Protein AF-A0A843FHM6-F1 (afdb_monomer)

Foldseek 3Di:
DPKDKDKDWDDKAWDDWDWDDDLLFIKIKTKIKIKIKIKIKDQDPVVVVVVVVVVVVVLVCLLVLVVVPALDDDPQAGPVPRHGPLLPPPPDPNVVVNDDDPNVDDDRPCRVQQWDSVFWDWPDKDWDWDPPDPGTMTMIMTIIMTMGMDIDGPDDDRDDDPDDDDD

Sequence (167 aa):
LTPCVNVSLTSEDRIRRRYVEIDCKQYIQKEYSAELWINIWCNTEDERETLHQQIDNRINQTLANHYTTCSHYNNEVCSKTNERCEALTPQSNRANKNQCPNLENYQSFFNKNHIPKRTFKTLSVTDLDELELSQSVLRTIFKLEMNYRTYYEIGGRSFTDLNYEKE

Mean predicted aligned error: 13.11 Å

Nearest PDB structures (foldseek):
  2gjv-assembly1_A  TM=6.338E-01  e=1.058E-01  Salmonella enterica subsp. enterica serovar Typhimurium
  4kgh-assembly2_B  TM=7.186E-01  e=2.733E+00  Homo sapiens
  5i7l-assembly3_A  TM=6.557E-01  e=3.826E+00  Homo sapiens
  5i7l-assembly3_B  TM=7.2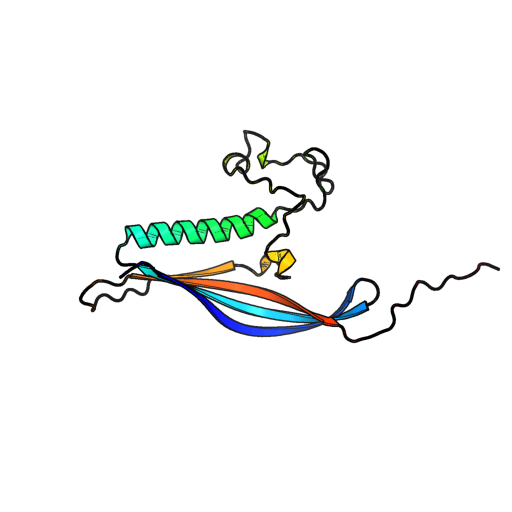31E-01  e=6.337E+00  Homo sapiens

pLDDT: mean 72.86, std 16.76, range [42.19, 93.75]

Solvent-accessible surface area (backbone atoms only — not comparable to full-atom values): 9920 Å² total; per-residue (Å²): 131,79,72,44,80,48,80,44,80,79,48,78,45,83,76,48,75,47,80,46,75,57,94,66,39,50,26,42,37,36,34,33,41,36,35,40,38,39,40,35,40,27,71,47,69,72,56,44,53,53,51,48,52,50,50,53,50,51,52,50,46,59,63,55,60,62,72,62,73,40,93,43,70,60,94,66,28,23,70,72,76,73,43,62,57,54,38,77,38,92,85,35,88,44,25,84,63,72,67,73,77,66,75,94,81,65,75,52,69,43,68,77,56,42,29,54,67,94,43,53,45,78,76,48,76,47,78,63,64,44,76,89,47,102,62,52,41,41,27,41,37,39,37,32,38,32,35,34,48,48,76,42,76,69,71,79,81,67,73,74,81,85,80,76,80,82,128

Secondary structure (DSSP, 8-state):
---EEEEEEEEEEEEEEEEEEETTEEEEEEEEEEEEEEEEEESSHHHHHHHHHHHHHHHHHHHHGGG---S-EETTEETTT--B-GGGSTTSTTGGGT----TTT---HHHHTT--GGG-EEEEEEE--B-SSSS-BEEEEEEEEEEEEEEEE--------------

Structure (mmCIF, N/CA/C/O backbone):
data_AF-A0A843FHM6-F1
#
_entry.id   AF-A0A843FHM6-F1
#
loop_
_atom_site.group_PDB
_atom_site.id
_atom_site.type_symbol
_atom_site.label_atom_id
_atom_site.label_alt_id
_atom_site.label_comp_id
_atom_site.label_asym_id
_atom_site.label_entity_id
_atom_site.label_seq_id
_atom_site.pdbx_PDB_ins_code
_atom_site.Cartn_x
_atom_site.Cartn_y
_atom_site.Cartn_z
_atom_site.occupancy
_atom_site.B_iso_or_equiv
_atom_site.auth_seq_id
_atom_site.auth_comp_id
_atom_site.auth_asym_id
_atom_site.auth_atom_id
_atom_site.pdbx_PDB_model_num
ATOM 1 N N . LEU A 1 1 ? -9.571 -10.271 25.875 1.00 58.88 1 LEU A N 1
ATOM 2 C CA . LEU A 1 1 ? -8.501 -10.740 24.954 1.00 58.88 1 LEU A CA 1
ATOM 3 C C . LEU A 1 1 ? -7.389 -9.687 24.855 1.00 58.88 1 LEU A C 1
ATOM 5 O O . LEU A 1 1 ? -7.632 -8.556 25.242 1.00 58.88 1 LEU A O 1
ATOM 9 N N . THR A 1 2 ? -6.196 -10.006 24.346 1.00 70.06 2 THR A N 1
ATOM 10 C CA . THR A 1 2 ? -5.198 -8.983 23.952 1.00 70.06 2 THR A CA 1
ATOM 11 C C . THR A 1 2 ? -5.529 -8.487 22.540 1.00 70.06 2 THR A C 1
ATOM 13 O O . THR A 1 2 ? -5.852 -9.337 21.704 1.00 70.06 2 THR A O 1
ATOM 16 N N . PRO A 1 3 ? -5.463 -7.174 22.244 1.00 71.88 3 PRO A N 1
ATOM 17 C CA . PRO A 1 3 ? -5.686 -6.682 20.890 1.00 71.88 3 PRO A CA 1
ATOM 18 C C . PRO A 1 3 ? -4.730 -7.352 19.899 1.00 71.88 3 PRO A C 1
ATOM 20 O O . PRO A 1 3 ? -3.545 -7.549 20.185 1.00 71.88 3 PRO A O 1
ATOM 23 N N . CYS A 1 4 ? -5.258 -7.733 18.739 1.00 84.56 4 CYS A N 1
ATOM 24 C CA . CYS A 1 4 ? -4.535 -8.486 17.723 1.00 84.56 4 CYS A CA 1
ATOM 25 C C . CYS A 1 4 ? -4.699 -7.820 16.359 1.00 84.56 4 CYS A C 1
ATOM 27 O O . CYS A 1 4 ? -5.804 -7.441 15.975 1.00 84.56 4 CYS A O 1
ATOM 29 N N . VAL A 1 5 ? -3.596 -7.709 15.618 1.00 84.56 5 VAL A N 1
ATOM 30 C CA . VAL A 1 5 ? -3.587 -7.251 14.227 1.00 84.56 5 VAL A CA 1
ATOM 31 C C . VAL A 1 5 ? -3.010 -8.367 13.366 1.00 84.56 5 VAL A C 1
ATOM 33 O O . VAL A 1 5 ? -1.889 -8.819 13.596 1.00 84.56 5 VAL A O 1
ATOM 36 N N . ASN A 1 6 ? -3.769 -8.806 12.367 1.00 90.94 6 ASN A N 1
ATOM 37 C CA . ASN A 1 6 ? -3.327 -9.774 11.370 1.00 90.94 6 ASN A CA 1
ATOM 38 C C . ASN A 1 6 ? -3.322 -9.128 9.985 1.00 90.94 6 ASN A C 1
ATOM 40 O O . ASN A 1 6 ? -4.256 -8.418 9.619 1.00 90.94 6 ASN A O 1
ATOM 44 N N . VAL A 1 7 ? -2.282 -9.408 9.207 1.00 88.31 7 VAL A N 1
ATOM 45 C CA . VAL A 1 7 ? -2.164 -8.963 7.820 1.00 88.31 7 VAL A CA 1
ATOM 46 C C . VAL A 1 7 ? -2.152 -10.196 6.928 1.00 88.31 7 VAL A C 1
ATOM 48 O O . VAL A 1 7 ? -1.322 -11.085 7.112 1.00 88.31 7 VAL A O 1
ATOM 51 N N . SER A 1 8 ? -3.057 -10.238 5.956 1.00 87.94 8 SER A N 1
ATOM 52 C CA . SER A 1 8 ? -3.246 -11.389 5.070 1.00 87.94 8 SER A CA 1
ATOM 53 C C . SER A 1 8 ? -3.380 -10.949 3.616 1.00 87.94 8 SER A C 1
ATOM 55 O O . SER A 1 8 ? -4.050 -9.959 3.329 1.00 87.94 8 SER A O 1
ATOM 57 N N . LEU A 1 9 ? -2.735 -11.681 2.705 1.00 87.62 9 LEU A N 1
ATOM 58 C CA . LEU A 1 9 ? -2.967 -11.564 1.266 1.00 87.62 9 LEU A CA 1
ATOM 59 C C . LEU A 1 9 ? -4.146 -12.469 0.905 1.00 87.62 9 LEU A C 1
ATOM 61 O O . LEU A 1 9 ? -4.085 -13.670 1.163 1.00 87.62 9 LEU A O 1
ATOM 65 N N . THR A 1 10 ? -5.218 -11.900 0.362 1.00 85.19 10 THR A N 1
ATOM 66 C CA . THR A 1 10 ? -6.492 -12.616 0.182 1.00 85.19 10 THR A CA 1
ATOM 67 C C . THR A 1 10 ? -6.789 -12.986 -1.259 1.00 85.19 10 THR A C 1
ATOM 69 O O . THR A 1 10 ? -7.437 -14.003 -1.500 1.00 85.19 10 THR A O 1
ATOM 72 N N . SER A 1 11 ? -6.275 -12.224 -2.218 1.00 82.94 11 SER A N 1
ATOM 73 C CA . SER A 1 11 ? -6.337 -12.564 -3.636 1.00 82.94 11 SER A CA 1
ATOM 74 C C . SER A 1 11 ? -5.071 -12.116 -4.350 1.00 82.94 11 SER A C 1
ATOM 76 O O . SER A 1 11 ? -4.421 -11.143 -3.956 1.00 82.94 11 SER A O 1
ATOM 78 N N . GLU A 1 12 ? -4.720 -12.850 -5.403 1.00 89.12 12 GLU A N 1
ATOM 79 C CA . GLU A 1 12 ? -3.666 -12.469 -6.328 1.00 89.12 12 GLU A CA 1
ATOM 80 C C . GLU A 1 12 ? -4.022 -12.921 -7.747 1.00 89.12 12 GLU A C 1
ATOM 82 O O . GLU A 1 12 ? -4.070 -14.117 -8.034 1.00 89.12 12 GLU A O 1
ATOM 87 N N . ASP A 1 13 ? -4.205 -11.962 -8.652 1.00 86.81 13 ASP A N 1
ATOM 88 C CA . ASP A 1 13 ? -4.566 -12.223 -10.042 1.00 86.81 13 ASP A CA 1
ATOM 89 C C . ASP A 1 13 ? -3.511 -11.690 -11.007 1.00 86.81 13 ASP A C 1
ATOM 91 O O . ASP A 1 13 ? -3.057 -10.547 -10.924 1.00 86.81 13 ASP A O 1
ATOM 95 N N . ARG A 1 14 ? -3.136 -12.503 -12.000 1.00 89.19 14 ARG A N 1
ATOM 96 C CA . ARG A 1 14 ? -2.209 -12.075 -13.056 1.00 89.19 14 ARG A CA 1
ATOM 97 C C . ARG A 1 14 ? -2.948 -11.263 -14.118 1.00 89.19 14 ARG A C 1
ATOM 99 O O . ARG A 1 14 ? -3.703 -11.824 -14.908 1.00 89.19 14 ARG A O 1
ATOM 106 N N . ILE A 1 15 ? -2.609 -9.982 -14.244 1.00 84.44 15 ILE A N 1
ATOM 107 C CA . ILE A 1 15 ? -3.281 -9.054 -15.166 1.00 84.44 15 ILE A CA 1
ATOM 108 C C . ILE A 1 15 ? -2.574 -8.986 -16.523 1.00 84.44 15 ILE A C 1
ATOM 110 O O . ILE A 1 15 ? -3.213 -8.986 -17.575 1.00 84.44 15 ILE A O 1
ATOM 114 N N . ARG A 1 16 ? -1.236 -8.890 -16.531 1.00 87.50 16 ARG A N 1
ATOM 115 C CA . ARG A 1 16 ? -0.485 -8.584 -17.760 1.00 87.50 16 ARG A CA 1
ATOM 116 C C . ARG A 1 16 ? 0.890 -9.238 -17.792 1.00 87.50 16 ARG A C 1
ATOM 118 O O . ARG A 1 16 ? 1.558 -9.385 -16.773 1.00 87.50 16 ARG A O 1
ATOM 125 N N . ARG A 1 17 ? 1.340 -9.582 -19.001 1.00 89.25 17 ARG A N 1
ATOM 126 C CA . ARG A 1 17 ? 2.711 -10.011 -19.309 1.00 89.25 17 ARG A CA 1
ATOM 127 C C . ARG A 1 17 ? 3.272 -9.138 -20.428 1.00 89.25 17 ARG A C 1
ATOM 129 O O . ARG A 1 17 ? 2.569 -8.886 -21.405 1.00 89.25 17 ARG A O 1
ATOM 136 N N . ARG A 1 18 ? 4.528 -8.706 -20.313 1.00 89.19 18 ARG A N 1
ATOM 137 C CA . ARG A 1 18 ? 5.271 -8.081 -21.419 1.00 89.19 18 ARG A CA 1
ATOM 138 C C . ARG A 1 18 ? 6.771 -8.348 -21.324 1.00 89.19 18 ARG A C 1
ATOM 140 O O . ARG A 1 18 ? 7.275 -8.679 -20.255 1.00 89.19 18 ARG A O 1
ATOM 147 N N . TYR A 1 19 ? 7.456 -8.193 -22.447 1.00 87.75 19 TYR A N 1
ATOM 148 C CA . TYR A 1 19 ? 8.912 -8.254 -22.535 1.00 87.75 19 TYR A CA 1
ATOM 149 C C . TYR A 1 19 ? 9.477 -6.852 -22.307 1.00 87.75 19 TYR A C 1
ATOM 151 O O . TYR A 1 19 ? 8.925 -5.879 -22.825 1.00 87.75 19 TYR A O 1
ATOM 159 N N . VAL A 1 20 ? 10.521 -6.745 -21.492 1.00 85.25 20 VAL A N 1
ATOM 160 C CA . VAL A 1 20 ? 11.219 -5.486 -21.205 1.00 85.25 20 VAL A CA 1
ATOM 161 C C . VAL A 1 20 ? 12.722 -5.725 -21.212 1.00 85.25 20 VAL A C 1
ATOM 163 O O . VAL A 1 20 ? 13.176 -6.814 -20.866 1.00 85.25 20 VAL A O 1
ATOM 166 N N . GLU A 1 21 ? 13.480 -4.704 -21.586 1.00 80.88 21 GLU A N 1
ATOM 167 C CA . GLU A 1 21 ? 14.936 -4.712 -21.512 1.00 80.88 21 GLU A CA 1
ATOM 168 C C . GLU A 1 21 ? 15.390 -3.784 -20.385 1.00 80.88 21 GLU A C 1
ATOM 170 O O . GLU A 1 21 ? 14.900 -2.658 -20.269 1.00 80.88 21 GLU A O 1
ATOM 175 N N . ILE A 1 22 ? 16.267 -4.286 -19.518 1.00 77.25 22 ILE A N 1
ATOM 176 C CA . ILE A 1 22 ? 16.866 -3.545 -18.402 1.00 77.25 22 ILE A CA 1
ATOM 177 C C . ILE A 1 22 ? 18.349 -3.917 -18.391 1.00 77.25 22 ILE A C 1
ATOM 179 O O . ILE A 1 22 ? 18.669 -5.104 -18.388 1.00 77.25 22 ILE A O 1
ATOM 183 N N . ASP A 1 23 ? 19.241 -2.928 -18.426 1.00 75.50 23 ASP A N 1
ATOM 184 C CA . ASP A 1 23 ? 20.700 -3.122 -18.413 1.00 75.50 23 ASP A CA 1
ATOM 185 C C . ASP A 1 23 ? 21.200 -4.134 -19.466 1.00 75.50 23 ASP A C 1
ATOM 187 O O . ASP A 1 23 ? 21.981 -5.039 -19.168 1.00 75.50 23 ASP A O 1
ATOM 191 N N . CYS A 1 24 ? 20.711 -4.012 -20.708 1.00 72.88 24 CYS A N 1
ATOM 192 C CA . CYS A 1 24 ? 21.048 -4.902 -21.831 1.00 72.88 24 CYS A CA 1
ATOM 193 C C . CYS A 1 24 ? 20.720 -6.389 -21.571 1.00 72.88 24 CYS A C 1
ATOM 195 O O . CYS A 1 24 ? 21.356 -7.292 -22.126 1.00 72.88 24 CYS A O 1
ATOM 197 N N . LYS A 1 25 ? 19.738 -6.660 -20.701 1.00 76.56 25 LYS A N 1
ATOM 198 C CA . LYS A 1 25 ? 19.193 -7.992 -20.422 1.00 76.56 25 LYS A CA 1
ATOM 199 C C . LYS A 1 25 ? 17.686 -8.015 -20.635 1.00 76.56 25 LYS A C 1
ATOM 201 O O . LYS A 1 25 ? 16.972 -7.085 -20.260 1.00 76.56 25 LYS A O 1
ATOM 206 N N . GLN A 1 26 ? 17.192 -9.109 -21.209 1.00 82.31 26 GLN A N 1
ATOM 207 C CA . GLN A 1 26 ? 15.766 -9.297 -21.465 1.00 82.31 26 GLN A CA 1
ATOM 208 C C . GLN A 1 26 ? 15.059 -9.959 -20.278 1.00 82.31 26 GLN A C 1
ATOM 210 O O . GLN A 1 26 ? 15.460 -11.022 -19.795 1.00 82.31 26 GLN A O 1
ATOM 215 N N . TYR A 1 27 ? 13.947 -9.355 -19.862 1.00 86.75 27 TYR A N 1
ATOM 216 C CA . TYR A 1 27 ? 13.087 -9.838 -18.788 1.00 86.75 27 TYR A CA 1
ATOM 217 C C . TYR A 1 27 ? 11.648 -10.022 -19.271 1.00 86.75 27 TYR A C 1
ATOM 219 O O . TYR A 1 27 ? 11.103 -9.214 -20.029 1.00 86.75 27 TYR A O 1
ATOM 227 N N . ILE A 1 28 ? 10.980 -11.057 -18.761 1.00 88.81 28 ILE A N 1
ATOM 228 C CA . ILE A 1 28 ? 9.521 -11.113 -18.725 1.00 88.81 28 ILE A CA 1
ATOM 229 C C . ILE A 1 28 ? 9.084 -10.332 -17.494 1.00 88.81 28 ILE A C 1
ATOM 231 O O . ILE A 1 28 ? 9.288 -10.774 -16.365 1.00 88.81 28 ILE A O 1
ATOM 235 N N . GLN A 1 29 ? 8.425 -9.202 -17.717 1.00 90.75 29 GLN A N 1
ATOM 236 C CA . GLN A 1 29 ? 7.696 -8.503 -16.674 1.00 90.75 29 GLN A CA 1
ATOM 237 C C . GLN A 1 29 ? 6.273 -9.058 -16.590 1.00 90.75 29 GLN A C 1
ATOM 239 O O . GLN A 1 29 ? 5.547 -9.104 -17.591 1.00 90.75 29 GLN A O 1
ATOM 244 N N . LYS A 1 30 ? 5.862 -9.442 -15.384 1.00 91.44 30 LYS A N 1
ATOM 245 C CA . LYS A 1 30 ? 4.478 -9.788 -15.058 1.00 91.44 30 LYS A CA 1
ATOM 246 C C . LYS A 1 30 ? 3.914 -8.761 -14.087 1.00 91.44 30 LYS A C 1
ATOM 248 O O . LYS A 1 30 ? 4.628 -8.282 -13.212 1.00 91.44 30 LYS A O 1
ATOM 253 N N . GLU A 1 31 ? 2.650 -8.417 -14.270 1.00 91.06 31 GLU A N 1
ATOM 254 C CA . GLU A 1 31 ? 1.897 -7.528 -13.388 1.00 91.06 31 GLU A CA 1
ATOM 255 C C . GLU A 1 31 ? 0.759 -8.314 -12.742 1.00 91.06 31 GLU A C 1
ATOM 257 O O . GLU A 1 31 ? 0.011 -9.013 -13.436 1.00 91.06 31 GLU A O 1
ATOM 262 N N . TYR A 1 32 ? 0.664 -8.183 -11.424 1.00 91.75 32 TYR A N 1
ATOM 263 C CA . TYR A 1 32 ? -0.306 -8.850 -10.568 1.00 91.75 32 TYR A CA 1
ATOM 264 C C . TYR A 1 32 ? -1.160 -7.807 -9.855 1.00 91.75 32 TYR A C 1
ATOM 266 O O . TYR A 1 32 ? -0.640 -6.746 -9.506 1.00 91.75 32 TYR A O 1
ATOM 274 N N . SER A 1 33 ? -2.441 -8.108 -9.655 1.00 91.12 33 SER A N 1
ATOM 275 C CA . SER A 1 33 ? -3.326 -7.410 -8.721 1.00 91.12 33 SER A CA 1
ATOM 276 C C . SER A 1 33 ? -3.393 -8.212 -7.441 1.00 91.12 33 SER A C 1
ATOM 278 O O . SER A 1 33 ? -3.472 -9.435 -7.510 1.00 91.12 33 SER A O 1
ATOM 280 N N . ALA A 1 34 ? -3.356 -7.543 -6.301 1.00 91.75 34 ALA A N 1
ATOM 281 C CA . ALA A 1 34 ? -3.385 -8.177 -5.001 1.00 91.75 34 ALA A CA 1
ATOM 282 C C . ALA A 1 34 ? -4.295 -7.406 -4.046 1.00 91.75 34 ALA A C 1
ATOM 284 O O . ALA A 1 34 ? -4.208 -6.176 -3.954 1.00 91.75 34 ALA A O 1
ATOM 285 N N . GLU A 1 35 ? -5.106 -8.143 -3.291 1.00 92.19 35 GLU A N 1
ATOM 286 C CA . GLU A 1 35 ? -5.829 -7.605 -2.144 1.00 92.19 35 GLU A CA 1
ATOM 287 C C . GLU A 1 35 ? -5.117 -7.966 -0.841 1.00 92.19 35 GLU A C 1
ATOM 289 O O . GLU A 1 35 ? -4.822 -9.130 -0.556 1.00 92.19 35 GLU A O 1
ATOM 294 N N . LEU A 1 36 ? -4.857 -6.943 -0.032 1.00 90.50 36 LEU A N 1
ATOM 295 C CA . LEU A 1 36 ? -4.315 -7.079 1.310 1.00 90.50 36 LEU A CA 1
ATOM 296 C C . LEU A 1 36 ? -5.400 -6.729 2.318 1.00 90.50 36 LEU A C 1
ATOM 298 O O . LEU A 1 36 ? -5.972 -5.639 2.272 1.00 90.50 36 LEU A O 1
ATOM 302 N N . TRP A 1 37 ? -5.676 -7.644 3.239 1.00 93.19 37 TRP A N 1
ATOM 303 C CA . TRP A 1 37 ? -6.635 -7.425 4.311 1.00 93.19 37 TRP A CA 1
ATOM 304 C C . TRP A 1 37 ? -5.901 -7.314 5.645 1.00 93.19 37 TRP A C 1
ATOM 306 O O . TRP A 1 37 ? -5.180 -8.234 6.048 1.00 93.19 37 TRP A O 1
ATOM 316 N N . ILE A 1 38 ? -6.099 -6.188 6.331 1.00 91.94 38 ILE A N 1
ATOM 317 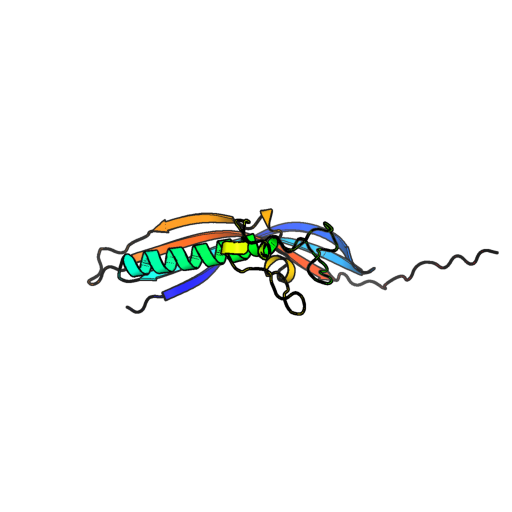C CA . ILE A 1 38 ? -5.640 -5.975 7.706 1.00 91.94 38 ILE A CA 1
ATOM 318 C C . ILE A 1 38 ? -6.844 -6.182 8.611 1.00 91.94 38 ILE A C 1
ATOM 320 O O . ILE A 1 38 ? -7.804 -5.417 8.556 1.00 91.94 38 ILE A O 1
ATOM 324 N N . ASN A 1 39 ? -6.797 -7.230 9.420 1.00 92.00 39 ASN A N 1
ATOM 325 C CA . ASN A 1 39 ? -7.832 -7.548 10.386 1.00 92.00 39 ASN A CA 1
ATOM 326 C C . ASN A 1 39 ? -7.372 -7.101 11.770 1.00 92.00 39 ASN A C 1
ATOM 328 O O . ASN A 1 39 ? -6.252 -7.410 12.183 1.00 92.00 39 ASN A O 1
ATOM 332 N N . ILE A 1 40 ? -8.248 -6.404 12.476 1.00 91.06 40 ILE A N 1
ATOM 333 C CA . ILE A 1 40 ? -8.035 -5.929 13.837 1.00 91.06 40 ILE A CA 1
ATOM 334 C C . ILE A 1 40 ? -9.084 -6.578 14.722 1.00 91.06 40 ILE A C 1
ATOM 336 O O . ILE A 1 40 ? -10.253 -6.594 14.349 1.00 91.06 40 ILE A O 1
ATOM 340 N N . TRP A 1 41 ? -8.669 -7.063 15.888 1.00 89.88 41 TRP A N 1
ATOM 341 C CA . TRP A 1 41 ? -9.558 -7.475 16.970 1.00 89.88 41 TRP A CA 1
ATOM 342 C C . TRP A 1 41 ? -9.176 -6.737 18.248 1.00 89.88 41 TRP A C 1
ATOM 344 O O . TRP A 1 41 ? -7.997 -6.696 18.609 1.00 89.88 41 TRP A O 1
ATOM 354 N N . CYS A 1 42 ? -10.165 -6.179 18.936 1.00 89.94 42 CYS A N 1
ATOM 355 C CA . CYS A 1 42 ? -10.004 -5.442 20.191 1.00 89.94 42 CYS A CA 1
ATOM 356 C C . CYS A 1 42 ? -11.248 -5.612 21.074 1.00 89.94 42 CYS A C 1
ATOM 358 O O . CYS A 1 42 ? -12.254 -6.161 20.622 1.00 89.94 42 CYS A O 1
ATOM 360 N N . ASN A 1 43 ? -11.174 -5.203 22.345 1.00 86.69 43 ASN A N 1
ATOM 361 C CA . ASN A 1 43 ? -12.318 -5.347 23.261 1.00 86.69 43 ASN A CA 1
ATOM 362 C C . ASN A 1 43 ? -13.029 -4.016 23.544 1.00 86.69 43 ASN A C 1
ATOM 364 O O . ASN A 1 43 ? -14.110 -4.029 24.130 1.00 86.69 43 ASN A O 1
ATOM 368 N N . THR A 1 44 ? -12.421 -2.879 23.189 1.00 87.81 44 THR A N 1
ATOM 369 C CA . THR A 1 44 ? -12.963 -1.541 23.465 1.00 87.81 44 THR A CA 1
ATOM 370 C C . THR A 1 44 ? -12.891 -0.637 22.239 1.00 87.81 44 THR A C 1
ATOM 372 O O . THR A 1 44 ? -12.008 -0.777 21.392 1.00 87.81 44 THR A O 1
ATOM 375 N N . GLU A 1 45 ? -13.816 0.317 22.160 1.00 88.56 45 GLU A N 1
ATOM 376 C CA . GLU A 1 45 ? -13.841 1.319 21.088 1.00 88.56 45 GLU A CA 1
ATOM 377 C C . GLU A 1 45 ? -12.590 2.201 21.080 1.00 88.56 45 GLU A C 1
ATOM 379 O O . GLU A 1 45 ? -12.042 2.488 20.020 1.00 88.56 45 GLU A O 1
ATOM 384 N N . ASP A 1 46 ? -12.085 2.576 22.257 1.00 90.81 46 ASP A N 1
ATOM 385 C CA . ASP A 1 46 ? -10.874 3.394 22.376 1.00 90.81 46 ASP A CA 1
ATOM 386 C C . ASP A 1 46 ? -9.644 2.682 21.784 1.00 90.81 46 ASP A C 1
ATOM 388 O O . ASP A 1 46 ? -8.813 3.304 21.112 1.00 90.81 46 ASP A O 1
ATOM 392 N N . GLU A 1 47 ? -9.525 1.363 21.997 1.00 89.81 47 GLU A N 1
ATOM 393 C CA . GLU A 1 47 ? -8.487 0.539 21.366 1.00 89.81 47 GLU A CA 1
ATOM 394 C C . GLU A 1 47 ? -8.674 0.489 19.847 1.00 89.81 47 GLU A C 1
ATOM 396 O 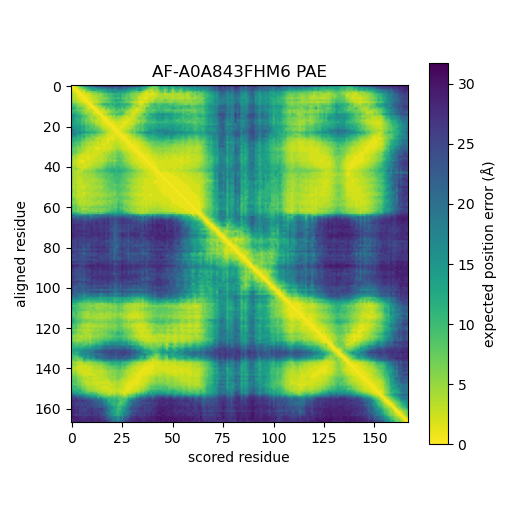O . GLU A 1 47 ? -7.696 0.643 19.107 1.00 89.81 47 GLU A O 1
ATOM 401 N N . ARG A 1 48 ? -9.918 0.302 19.385 1.00 89.31 48 ARG A N 1
ATOM 402 C CA . ARG A 1 48 ? -10.272 0.255 17.961 1.00 89.31 48 ARG A CA 1
ATOM 403 C C . ARG A 1 48 ? -9.856 1.537 17.251 1.00 89.31 48 ARG A C 1
ATOM 405 O O . ARG A 1 48 ? -9.124 1.475 16.266 1.00 89.31 48 ARG A O 1
ATOM 412 N N . GLU A 1 49 ? -10.261 2.686 17.785 1.00 89.50 49 GLU A N 1
ATOM 413 C CA . GLU A 1 49 ? -9.974 4.002 17.214 1.00 89.50 49 GLU A CA 1
ATOM 414 C C . GLU A 1 49 ? -8.470 4.287 17.213 1.00 89.50 49 GLU A C 1
ATOM 416 O O . GLU A 1 49 ? -7.902 4.722 16.210 1.00 89.50 49 GLU A O 1
ATOM 421 N N . THR A 1 50 ? -7.780 3.944 18.304 1.00 90.06 50 THR A N 1
ATOM 422 C CA . THR A 1 50 ? -6.323 4.088 18.386 1.00 90.06 50 THR A CA 1
ATOM 423 C C . THR A 1 50 ? -5.616 3.260 17.309 1.00 90.06 50 THR A C 1
ATOM 425 O O . THR A 1 50 ? -4.697 3.751 16.646 1.00 90.06 50 THR A O 1
ATOM 428 N N . LEU A 1 51 ? -6.025 2.003 17.108 1.00 88.94 51 LEU A N 1
ATOM 429 C CA . LEU A 1 51 ? -5.442 1.123 16.092 1.00 88.94 51 LEU A CA 1
ATOM 430 C C . LEU A 1 51 ? -5.792 1.575 14.671 1.00 88.94 51 LEU A C 1
ATOM 432 O O . LEU A 1 51 ? -4.912 1.571 13.808 1.00 88.94 51 LEU A O 1
ATOM 436 N N . HIS A 1 52 ? -7.028 2.021 14.444 1.00 87.94 52 HIS A N 1
ATOM 437 C CA . HIS A 1 52 ? -7.473 2.610 13.182 1.00 87.94 52 HIS A CA 1
ATOM 438 C C . HIS A 1 52 ? -6.586 3.796 12.810 1.00 87.94 52 HIS A C 1
ATOM 440 O O . HIS A 1 52 ? -5.947 3.793 11.756 1.00 87.94 52 HIS A O 1
ATOM 446 N N . GLN A 1 53 ? -6.439 4.751 13.728 1.00 82.38 53 GLN A N 1
ATOM 447 C CA . GLN A 1 53 ? -5.629 5.938 13.512 1.00 82.38 53 GLN A CA 1
ATOM 448 C C . GLN A 1 53 ? -4.156 5.588 13.269 1.00 82.38 53 GLN A C 1
ATOM 450 O O . GLN A 1 53 ? -3.498 6.199 12.424 1.00 82.38 53 GLN A O 1
ATOM 455 N N . GLN A 1 54 ? -3.606 4.596 13.975 1.00 82.88 54 GLN A N 1
ATOM 456 C CA . GLN A 1 54 ? -2.239 4.133 13.736 1.00 82.88 54 GLN A CA 1
ATOM 457 C C . GLN A 1 54 ? -2.069 3.516 12.344 1.00 82.88 54 GLN A C 1
ATOM 459 O O . GLN A 1 54 ? -1.103 3.850 11.654 1.00 82.88 54 GLN A O 1
ATOM 464 N N . ILE A 1 55 ? -2.986 2.649 11.914 1.00 83.94 55 ILE A N 1
ATOM 465 C CA . ILE A 1 55 ? -2.932 1.996 10.600 1.00 83.94 55 ILE A CA 1
ATOM 466 C C . ILE A 1 55 ? -3.083 3.024 9.483 1.00 83.94 55 ILE A C 1
ATOM 468 O O . ILE A 1 55 ? -2.239 3.063 8.583 1.00 83.94 55 ILE A O 1
ATOM 472 N N . ASP A 1 56 ? -4.057 3.923 9.589 1.00 82.06 56 ASP A N 1
ATOM 473 C CA . ASP A 1 56 ? -4.239 5.018 8.639 1.00 82.06 56 ASP A CA 1
ATOM 474 C C . ASP A 1 56 ? -3.012 5.917 8.575 1.00 82.06 56 ASP A C 1
ATOM 476 O O . ASP A 1 56 ? -2.533 6.251 7.489 1.00 82.06 56 ASP A O 1
ATOM 480 N N . ASN A 1 57 ? -2.428 6.268 9.722 1.00 75.31 57 ASN A N 1
ATOM 481 C CA . ASN A 1 57 ? -1.192 7.038 9.754 1.00 75.31 57 ASN A CA 1
ATOM 482 C C . ASN A 1 57 ? -0.050 6.305 9.046 1.00 75.31 57 ASN A C 1
ATOM 484 O O . ASN A 1 57 ? 0.704 6.941 8.312 1.00 75.31 57 ASN A O 1
ATOM 488 N N . ARG A 1 58 ? 0.086 4.983 9.205 1.00 77.00 58 ARG A N 1
ATOM 489 C CA . ARG A 1 58 ? 1.126 4.195 8.519 1.00 77.00 58 ARG A CA 1
ATOM 490 C C . ARG A 1 58 ? 0.883 4.079 7.018 1.00 77.00 58 ARG A C 1
ATOM 492 O O . ARG A 1 58 ? 1.834 4.224 6.243 1.00 77.00 58 ARG A O 1
ATOM 499 N N . ILE A 1 59 ? -0.362 3.884 6.592 1.00 79.19 59 ILE A N 1
ATOM 500 C CA . ILE A 1 59 ? -0.755 3.889 5.177 1.00 79.19 59 ILE A CA 1
ATOM 501 C C . ILE A 1 59 ? -0.445 5.256 4.556 1.00 79.19 59 ILE A C 1
ATOM 503 O O . ILE A 1 59 ? 0.265 5.344 3.550 1.00 79.19 59 ILE A O 1
ATOM 507 N N . ASN A 1 60 ? -0.887 6.331 5.208 1.00 73.00 60 ASN A N 1
ATOM 508 C CA . ASN A 1 60 ? -0.665 7.702 4.764 1.00 73.00 60 ASN A CA 1
ATOM 509 C C . ASN A 1 60 ? 0.817 8.072 4.751 1.00 73.00 60 ASN A C 1
ATOM 511 O O . ASN A 1 60 ? 1.271 8.698 3.799 1.00 73.00 60 ASN A O 1
ATOM 515 N N . GLN A 1 61 ? 1.597 7.654 5.750 1.00 69.56 61 GLN A N 1
ATOM 516 C CA . GLN A 1 61 ? 3.054 7.806 5.751 1.00 69.56 61 GLN A CA 1
ATOM 517 C C . GLN A 1 61 ? 3.680 7.075 4.565 1.00 69.56 61 GLN A C 1
ATOM 519 O O . GLN A 1 61 ? 4.500 7.651 3.861 1.00 69.56 61 GLN A O 1
ATOM 524 N N . THR A 1 62 ? 3.267 5.841 4.282 1.00 70.69 62 THR A N 1
ATOM 525 C CA . THR A 1 62 ? 3.793 5.067 3.146 1.00 70.69 62 THR A CA 1
ATOM 526 C C . THR A 1 62 ? 3.476 5.753 1.811 1.00 70.69 62 THR A C 1
ATOM 528 O O . THR A 1 62 ? 4.357 5.901 0.961 1.00 70.69 62 THR A O 1
ATOM 531 N N . LEU A 1 63 ? 2.250 6.260 1.649 1.00 68.31 63 LEU A N 1
ATOM 532 C CA . LEU A 1 63 ? 1.810 7.028 0.479 1.00 68.31 63 LEU A CA 1
ATOM 533 C C . LEU A 1 63 ? 2.497 8.398 0.361 1.00 68.31 63 LEU A C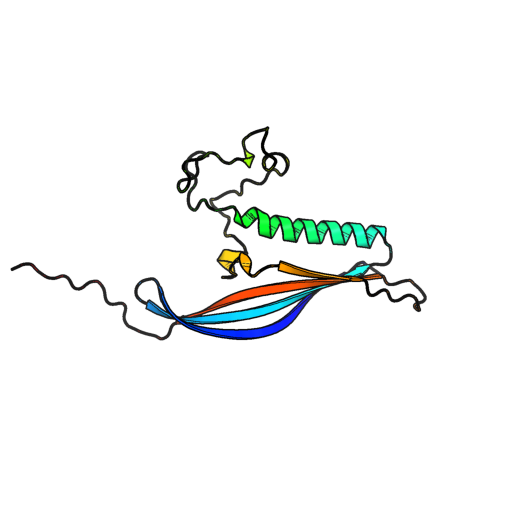 1
ATOM 535 O O . LEU A 1 63 ? 2.843 8.821 -0.746 1.00 68.31 63 LEU A O 1
ATOM 539 N N . ALA A 1 64 ? 2.711 9.098 1.473 1.00 61.53 64 ALA A N 1
ATOM 540 C CA . ALA A 1 64 ? 3.332 10.420 1.512 1.00 61.53 64 ALA A CA 1
ATOM 541 C C . ALA A 1 64 ? 4.848 10.347 1.293 1.00 61.53 64 ALA A C 1
ATOM 543 O O . ALA A 1 64 ? 5.380 11.119 0.497 1.00 61.53 64 ALA A O 1
ATOM 544 N N . ASN A 1 65 ? 5.522 9.358 1.889 1.00 57.12 65 ASN A N 1
ATOM 545 C CA . ASN A 1 65 ? 6.959 9.110 1.734 1.00 57.12 65 ASN A CA 1
ATOM 546 C C . ASN A 1 65 ? 7.351 8.781 0.285 1.00 57.12 65 ASN A C 1
ATOM 548 O O . ASN A 1 65 ? 8.516 8.859 -0.075 1.00 57.12 65 ASN A O 1
ATOM 552 N N . HIS A 1 66 ? 6.393 8.464 -0.588 1.00 49.25 66 HIS A N 1
ATOM 553 C CA . HIS A 1 66 ? 6.635 8.318 -2.024 1.00 49.25 66 HIS A CA 1
ATOM 554 C C . HIS A 1 66 ? 6.851 9.658 -2.761 1.00 49.25 66 HIS A C 1
ATOM 556 O O . HIS A 1 66 ? 7.241 9.653 -3.924 1.00 49.25 66 HIS A O 1
ATOM 562 N N . TYR A 1 67 ? 6.662 10.813 -2.112 1.00 45.34 67 TYR A N 1
ATOM 563 C CA . TYR A 1 67 ? 7.192 12.088 -2.620 1.00 45.34 67 TYR A CA 1
ATOM 564 C C . TYR A 1 67 ? 8.718 12.223 -2.429 1.00 45.34 67 TYR A C 1
ATOM 566 O O . TYR A 1 67 ? 9.264 13.313 -2.576 1.00 45.34 67 TYR A O 1
ATOM 574 N N . THR A 1 68 ? 9.443 11.109 -2.253 1.00 44.78 68 THR A N 1
ATOM 575 C CA . THR A 1 68 ? 10.855 10.952 -2.652 1.00 44.78 68 THR A CA 1
ATOM 576 C C . THR A 1 68 ? 11.025 11.025 -4.181 1.00 44.78 68 THR A C 1
ATOM 578 O O . THR A 1 68 ? 11.751 10.240 -4.786 1.00 44.78 68 THR A O 1
ATOM 581 N N . THR A 1 69 ? 10.378 11.993 -4.835 1.00 42.19 69 THR A N 1
ATOM 582 C CA . THR A 1 69 ? 10.638 12.459 -6.208 1.00 42.19 69 THR A CA 1
ATOM 583 C C . THR A 1 69 ? 11.983 13.171 -6.325 1.00 42.19 69 THR A C 1
ATOM 585 O O . THR A 1 69 ? 12.185 13.973 -7.232 1.00 42.19 69 THR A O 1
ATOM 588 N N . CYS A 1 70 ? 12.925 12.860 -5.442 1.00 47.28 70 CYS A N 1
ATOM 589 C CA . CYS A 1 70 ? 14.285 13.289 -5.590 1.00 47.28 70 CYS A CA 1
ATOM 590 C C . CYS A 1 70 ? 15.226 12.112 -5.465 1.00 47.28 70 CYS A C 1
ATOM 592 O O . CYS A 1 70 ? 15.483 11.612 -4.376 1.00 47.28 70 CYS A O 1
ATOM 594 N N . SER A 1 71 ? 15.710 11.651 -6.610 1.00 42.34 71 SER A N 1
ATOM 595 C CA . SER A 1 71 ? 16.650 10.547 -6.670 1.00 42.34 71 SER A CA 1
ATOM 596 C C . SER A 1 71 ? 18.009 10.917 -6.078 1.00 42.34 71 SER A C 1
ATOM 598 O O . SER A 1 71 ? 18.663 10.007 -5.590 1.00 42.34 71 SER A O 1
ATOM 600 N N . HIS A 1 72 ? 18.426 12.190 -6.033 1.00 44.91 72 HIS A N 1
ATOM 601 C CA . HIS A 1 72 ? 19.674 12.621 -5.379 1.00 44.91 72 HIS A CA 1
ATOM 602 C C . HIS A 1 72 ? 19.454 13.962 -4.652 1.00 44.91 72 HIS A C 1
ATOM 604 O O . HIS A 1 72 ? 19.125 14.947 -5.316 1.00 44.91 72 HIS A O 1
ATOM 610 N N . TYR A 1 73 ? 19.615 14.036 -3.325 1.00 49.41 73 TYR A N 1
ATOM 611 C CA . TYR A 1 73 ? 19.878 15.330 -2.678 1.00 49.41 73 TYR A CA 1
ATOM 612 C C . TYR A 1 73 ? 21.380 15.528 -2.599 1.00 49.41 73 TYR A C 1
ATOM 614 O O . TYR A 1 73 ? 22.077 14.671 -2.066 1.00 49.41 73 TYR A O 1
ATOM 622 N N . ASN A 1 74 ? 21.833 16.701 -3.014 1.00 51.75 74 ASN A N 1
ATOM 623 C CA . ASN A 1 74 ? 23.109 17.242 -2.574 1.00 51.75 74 ASN A CA 1
ATOM 624 C C . ASN A 1 74 ? 22.787 18.461 -1.715 1.00 51.75 74 ASN A C 1
ATOM 626 O O . ASN A 1 74 ? 22.094 19.359 -2.187 1.00 51.75 74 ASN A O 1
ATOM 630 N N . ASN A 1 75 ? 23.273 18.497 -0.471 1.00 54.16 75 ASN A N 1
ATOM 631 C CA . ASN A 1 75 ? 23.224 19.689 0.385 1.00 54.16 75 ASN A CA 1
ATOM 632 C C . ASN A 1 75 ? 21.840 20.371 0.424 1.00 54.16 75 ASN A C 1
ATOM 634 O O . ASN A 1 75 ? 21.710 21.543 0.088 1.00 54.16 75 ASN A O 1
ATOM 638 N N . GLU A 1 76 ? 20.801 19.626 0.822 1.00 57.22 76 GLU A N 1
ATOM 639 C CA . GLU A 1 76 ? 19.427 20.129 1.027 1.00 57.22 76 GLU A CA 1
ATOM 640 C C . GLU A 1 76 ? 18.626 20.503 -0.235 1.00 57.22 76 GLU A C 1
ATOM 642 O O . GLU A 1 76 ? 17.451 20.862 -0.107 1.00 57.22 76 GLU A O 1
ATOM 647 N N . VAL A 1 77 ? 19.198 20.366 -1.436 1.00 58.06 77 VAL A N 1
ATOM 648 C CA . VAL A 1 77 ? 18.530 20.659 -2.712 1.00 58.06 77 VAL A CA 1
ATOM 649 C C . VAL A 1 77 ? 18.280 19.380 -3.499 1.00 58.06 77 VAL A C 1
ATOM 651 O O . VAL A 1 77 ? 19.150 18.518 -3.646 1.00 58.06 77 VAL A O 1
ATOM 654 N N . CYS A 1 78 ? 17.072 19.269 -4.036 1.00 58.66 78 CYS A N 1
ATOM 655 C CA . CYS A 1 78 ? 16.676 18.160 -4.868 1.00 58.66 78 CYS A CA 1
ATOM 656 C C . CYS A 1 78 ? 17.292 18.247 -6.279 1.00 58.66 78 CYS A C 1
ATOM 658 O O . CYS A 1 78 ? 16.950 19.147 -7.032 1.00 58.66 78 CYS A O 1
ATOM 660 N N . SER A 1 79 ? 18.105 17.278 -6.714 1.00 53.41 79 SER A N 1
ATOM 661 C CA . SER A 1 79 ? 18.702 17.246 -8.072 1.00 53.41 79 SER A CA 1
ATOM 662 C C . SER A 1 79 ? 17.704 17.235 -9.238 1.00 53.41 79 SER A C 1
ATOM 664 O O . SER A 1 79 ? 18.052 17.649 -10.340 1.00 53.41 79 SER A O 1
ATOM 666 N N . LYS A 1 80 ? 16.477 16.741 -9.027 1.00 49.41 80 LYS A N 1
ATOM 667 C CA . LYS A 1 80 ? 15.471 16.606 -10.091 1.00 49.41 80 LYS A CA 1
ATOM 668 C C . LYS A 1 80 ? 14.605 17.855 -10.264 1.00 49.41 80 LYS A C 1
ATOM 670 O O . LYS A 1 80 ? 14.200 18.147 -11.384 1.00 49.41 80 LYS A O 1
ATOM 675 N N . THR A 1 81 ? 14.301 18.560 -9.174 1.00 51.19 81 THR A N 1
ATOM 676 C CA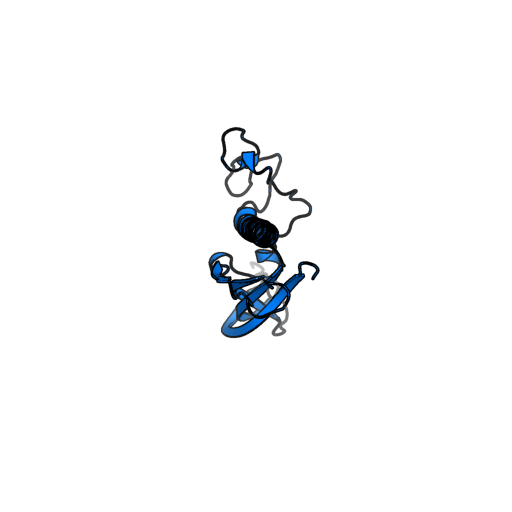 . THR A 1 81 ? 13.451 19.766 -9.184 1.00 51.19 81 THR A CA 1
ATOM 677 C C . THR A 1 81 ? 14.233 21.052 -8.928 1.00 51.19 81 THR A C 1
ATOM 679 O O . THR A 1 81 ? 13.717 22.131 -9.177 1.00 51.19 81 THR A O 1
ATOM 682 N N . ASN A 1 82 ? 15.484 20.946 -8.472 1.00 60.16 82 ASN A N 1
ATOM 683 C CA . ASN A 1 82 ? 16.335 22.042 -8.011 1.00 60.16 82 ASN A CA 1
ATOM 684 C C . ASN A 1 82 ? 15.732 22.862 -6.850 1.00 60.16 82 ASN A C 1
ATOM 686 O O . ASN A 1 82 ? 16.062 24.029 -6.661 1.00 60.16 82 ASN A O 1
ATOM 690 N N . GLU A 1 83 ? 14.851 22.244 -6.059 1.00 53.66 83 GLU A N 1
ATOM 691 C CA . GLU A 1 83 ? 14.150 22.874 -4.934 1.00 53.66 83 GLU A CA 1
ATOM 692 C C . GLU A 1 83 ? 14.603 22.285 -3.589 1.00 53.66 83 GLU A C 1
ATOM 694 O O . GLU A 1 83 ? 15.005 21.121 -3.500 1.00 53.66 83 GLU A O 1
ATOM 699 N N . ARG A 1 84 ? 14.540 23.085 -2.516 1.00 60.34 84 ARG A N 1
ATOM 700 C CA . ARG A 1 84 ? 14.903 22.658 -1.150 1.00 60.34 84 ARG A CA 1
ATOM 701 C C . ARG A 1 84 ? 13.823 21.737 -0.561 1.00 60.34 84 ARG A C 1
ATOM 703 O O . ARG A 1 84 ? 12.657 21.860 -0.924 1.00 60.34 84 ARG A O 1
ATOM 710 N N . CYS A 1 85 ? 14.171 20.825 0.363 1.00 58.12 85 CYS A N 1
ATOM 711 C CA . CYS A 1 85 ? 13.157 19.979 1.037 1.00 58.12 85 CYS A CA 1
ATOM 712 C C . CYS A 1 85 ? 12.090 20.866 1.697 1.00 58.12 85 CYS A C 1
ATOM 714 O O . CYS A 1 85 ? 12.390 21.614 2.624 1.00 58.12 85 CYS A O 1
ATOM 716 N N . GLU A 1 86 ? 10.834 20.763 1.259 1.00 53.75 86 GLU A N 1
ATOM 717 C CA . GLU A 1 86 ? 9.732 21.536 1.847 1.00 53.75 86 GLU A CA 1
ATOM 718 C C . GLU A 1 86 ? 9.499 21.177 3.321 1.00 53.75 86 GLU A C 1
ATOM 720 O O . GLU A 1 86 ? 9.024 22.000 4.094 1.00 53.75 86 GLU A O 1
ATOM 725 N N . ALA A 1 87 ? 9.882 19.976 3.762 1.00 51.66 87 ALA A N 1
ATOM 726 C CA . ALA A 1 87 ? 9.846 19.623 5.181 1.00 51.66 87 ALA A CA 1
ATOM 727 C C . ALA A 1 87 ? 10.927 20.333 6.033 1.00 51.66 87 ALA A C 1
ATOM 729 O O . ALA A 1 87 ? 10.865 20.242 7.253 1.00 51.66 87 ALA A O 1
ATOM 730 N N . LEU A 1 88 ? 11.860 21.086 5.425 1.00 50.62 88 LEU A N 1
A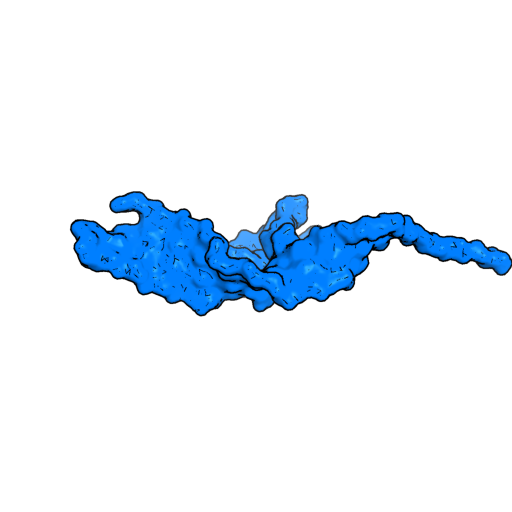TOM 731 C CA . LEU A 1 88 ? 12.813 21.975 6.116 1.00 50.62 88 LEU A CA 1
ATOM 732 C C . LEU A 1 88 ? 12.344 23.443 6.179 1.00 50.62 88 LEU A C 1
ATOM 734 O O . LEU A 1 88 ? 13.012 24.268 6.799 1.00 50.62 88 LEU A O 1
ATOM 738 N N . THR A 1 89 ? 11.227 23.807 5.533 1.00 53.66 89 THR A N 1
ATOM 739 C CA . THR A 1 89 ? 10.681 25.177 5.576 1.00 53.66 89 THR A CA 1
ATOM 740 C C . THR A 1 89 ? 9.568 25.285 6.625 1.00 53.66 89 THR A C 1
ATOM 742 O O . THR A 1 89 ? 8.553 24.607 6.479 1.00 53.66 89 THR A O 1
ATOM 745 N N . PRO A 1 90 ? 9.683 26.167 7.643 1.00 48.88 90 PRO A N 1
ATOM 746 C CA . PRO A 1 90 ? 8.768 26.207 8.797 1.00 48.88 90 PRO A CA 1
ATOM 747 C C . PRO A 1 90 ? 7.280 26.422 8.479 1.00 48.88 90 PRO A C 1
ATOM 749 O O . PRO A 1 90 ? 6.434 26.183 9.330 1.00 48.88 90 PRO A O 1
ATOM 752 N N . GLN A 1 91 ? 6.952 26.900 7.275 1.00 54.78 91 GLN A N 1
ATOM 753 C CA . GLN A 1 91 ? 5.590 27.253 6.863 1.00 54.78 91 GLN A CA 1
ATOM 754 C C . GLN A 1 91 ? 4.913 26.205 5.968 1.00 54.78 91 GLN A C 1
ATOM 756 O O . GLN A 1 91 ? 3.773 26.408 5.555 1.00 54.78 91 GLN A O 1
ATOM 761 N N . SER A 1 92 ? 5.574 25.089 5.645 1.00 50.06 92 SER A N 1
ATOM 762 C CA . SER A 1 92 ? 4.944 24.054 4.823 1.00 50.06 92 SER A CA 1
ATOM 763 C C . SER A 1 92 ? 4.155 23.065 5.689 1.00 50.06 92 SER A C 1
ATOM 765 O O . SER A 1 92 ? 4.595 22.644 6.760 1.00 50.06 92 SER A O 1
ATOM 767 N N . ASN A 1 93 ? 3.021 22.580 5.175 1.00 51.53 93 ASN A N 1
ATOM 768 C CA . ASN A 1 93 ? 2.268 21.477 5.791 1.00 51.53 93 ASN A CA 1
ATOM 769 C C . ASN A 1 93 ? 3.114 20.195 5.981 1.00 51.53 93 ASN A C 1
ATOM 771 O O . ASN A 1 93 ? 2.703 19.276 6.691 1.00 51.53 93 ASN A O 1
ATOM 775 N N . ARG A 1 94 ? 4.283 20.112 5.328 1.00 50.72 94 ARG A N 1
ATOM 776 C CA . ARG A 1 94 ? 5.228 18.993 5.395 1.00 50.72 94 ARG A CA 1
ATOM 777 C C . ARG A 1 94 ? 6.244 19.146 6.532 1.00 50.72 94 ARG A C 1
ATOM 779 O O . ARG A 1 94 ? 6.678 18.126 7.062 1.00 50.72 94 ARG A O 1
ATOM 786 N N . ALA A 1 95 ? 6.566 20.370 6.956 1.00 47.22 95 ALA A N 1
ATOM 787 C CA . ALA A 1 95 ? 7.434 20.623 8.110 1.00 47.22 95 ALA A CA 1
ATOM 788 C C . ALA A 1 95 ? 6.790 20.174 9.428 1.00 47.22 95 ALA A C 1
ATOM 790 O O . ALA A 1 95 ? 7.448 19.548 10.252 1.00 47.22 95 ALA A O 1
ATOM 791 N N . ASN A 1 96 ? 5.469 20.328 9.560 1.00 45.59 96 ASN A N 1
ATOM 792 C CA . ASN A 1 96 ? 4.705 19.814 10.706 1.00 45.59 96 ASN A CA 1
ATOM 793 C C . ASN A 1 96 ? 4.781 18.281 10.871 1.00 45.59 96 ASN A C 1
ATOM 795 O O . ASN A 1 96 ? 4.390 17.757 11.910 1.00 45.59 96 ASN A O 1
ATOM 799 N N . LYS A 1 97 ? 5.264 17.549 9.854 1.00 52.56 97 LYS A N 1
ATOM 800 C CA . LYS A 1 97 ? 5.376 16.084 9.860 1.00 52.56 97 LYS A CA 1
ATOM 801 C C . LYS A 1 97 ? 6.803 15.562 10.082 1.00 52.56 97 LYS A C 1
ATOM 803 O O . LYS A 1 97 ? 6.941 14.352 10.215 1.00 52.56 97 LYS A O 1
ATOM 808 N N . ASN A 1 98 ? 7.838 16.417 10.133 1.00 46.84 98 ASN A N 1
ATOM 809 C CA . ASN A 1 98 ? 9.252 16.038 10.347 1.00 46.84 98 ASN A CA 1
ATOM 810 C C . ASN A 1 98 ? 9.740 14.850 9.479 1.00 46.84 98 ASN A C 1
ATOM 812 O O . ASN A 1 98 ? 10.371 13.917 9.970 1.00 46.84 98 ASN A O 1
ATOM 816 N N . GLN A 1 99 ? 9.425 14.850 8.179 1.00 51.56 99 GLN A N 1
ATOM 817 C CA . GLN A 1 99 ? 9.616 13.698 7.279 1.00 51.56 99 GLN A CA 1
ATOM 818 C C . GLN A 1 99 ? 10.483 14.020 6.043 1.00 51.56 99 G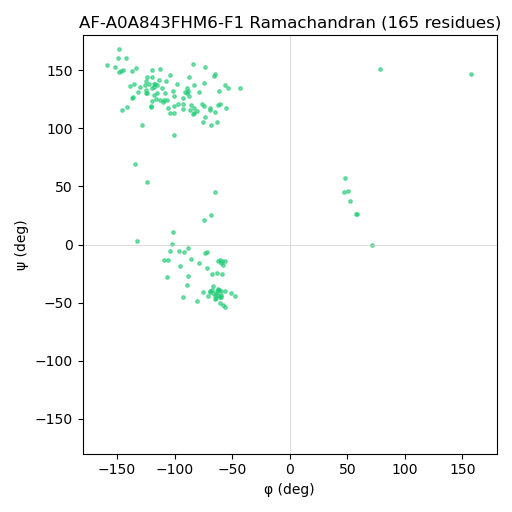LN A C 1
ATOM 820 O O . GLN A 1 99 ? 10.067 13.760 4.916 1.00 51.56 99 GLN A O 1
ATOM 825 N N . CYS A 1 100 ? 11.702 14.554 6.208 1.00 49.91 100 CYS A N 1
ATOM 826 C CA . CYS A 1 100 ? 12.726 14.355 5.164 1.00 49.91 100 CYS A CA 1
ATOM 827 C C . CYS A 1 100 ? 13.432 13.015 5.486 1.00 49.91 100 CYS A C 1
ATOM 829 O O . CYS A 1 100 ? 14.032 12.902 6.557 1.00 49.91 100 CYS A O 1
ATOM 831 N N . PRO A 1 101 ? 13.340 11.971 4.640 1.00 48.88 101 PRO A N 1
ATOM 832 C CA . PRO A 1 101 ? 14.062 10.723 4.879 1.00 48.88 101 PRO A CA 1
ATOM 833 C C . PRO A 1 101 ? 15.578 10.953 4.808 1.00 48.88 101 PRO A C 1
ATOM 835 O O . PRO A 1 101 ? 16.046 11.761 4.009 1.00 48.88 101 PRO A O 1
ATOM 838 N N . ASN A 1 102 ? 16.350 10.214 5.611 1.00 48.47 102 ASN A N 1
ATOM 839 C CA . ASN A 1 102 ? 17.799 10.129 5.428 1.00 48.47 102 ASN A CA 1
ATOM 840 C C . ASN A 1 102 ? 18.085 9.339 4.137 1.00 48.47 102 ASN A C 1
ATOM 842 O O . ASN A 1 102 ? 17.725 8.165 4.023 1.00 48.47 102 ASN A O 1
ATOM 846 N N . LEU A 1 103 ? 18.680 10.007 3.150 1.00 48.97 103 LEU A N 1
ATOM 847 C CA . LEU A 1 103 ? 18.787 9.526 1.771 1.00 48.97 103 LEU A CA 1
ATOM 848 C C . LEU A 1 103 ? 19.890 8.495 1.551 1.00 48.97 103 LEU A C 1
ATOM 850 O O . LEU A 1 103 ? 19.839 7.777 0.558 1.00 48.97 103 LEU A O 1
ATOM 854 N N . GLU A 1 104 ? 20.837 8.365 2.478 1.00 47.66 104 GLU A N 1
ATOM 855 C CA . GLU A 1 104 ? 21.912 7.377 2.352 1.00 47.66 104 GLU A CA 1
ATOM 856 C C . GLU A 1 104 ? 21.414 5.939 2.562 1.00 47.66 104 GLU A C 1
ATOM 858 O O . GLU A 1 104 ? 22.041 4.999 2.089 1.00 47.66 104 GLU A O 1
ATOM 863 N N . ASN A 1 105 ? 20.259 5.756 3.217 1.00 51.03 105 ASN A N 1
ATOM 864 C CA . ASN A 1 105 ? 19.793 4.437 3.660 1.00 51.03 105 ASN A CA 1
ATOM 865 C C . ASN A 1 105 ? 18.324 4.119 3.323 1.00 51.03 105 ASN A C 1
ATOM 867 O O . ASN A 1 105 ? 17.821 3.068 3.726 1.00 51.03 105 ASN A O 1
ATOM 871 N N . TYR A 1 106 ? 17.600 4.995 2.614 1.00 49.72 106 TYR A N 1
ATOM 872 C CA . TYR A 1 106 ? 16.166 4.802 2.372 1.00 49.72 106 TYR A CA 1
ATOM 873 C C . TYR A 1 106 ? 15.838 4.366 0.940 1.00 49.72 106 TYR A C 1
ATOM 875 O O . TYR A 1 106 ? 15.973 5.130 -0.014 1.00 49.72 106 TYR A O 1
ATOM 883 N N . GLN A 1 107 ? 15.270 3.165 0.809 1.00 57.09 107 GLN A N 1
ATOM 884 C CA . GLN A 1 107 ? 14.560 2.731 -0.392 1.00 57.09 107 GLN A CA 1
ATOM 885 C C . GLN A 1 107 ? 13.053 2.712 -0.108 1.00 57.09 107 GLN A C 1
ATOM 887 O O . GLN A 1 107 ? 12.594 2.035 0.813 1.00 57.09 107 GLN A O 1
ATOM 892 N N . SER A 1 108 ? 12.267 3.436 -0.913 1.00 64.69 108 SER A N 1
ATOM 893 C CA .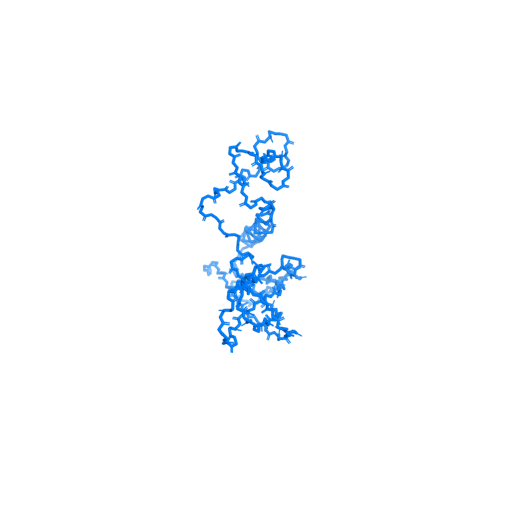 SER A 1 108 ? 10.801 3.439 -0.801 1.00 64.69 108 SER A CA 1
ATOM 894 C C . SER A 1 108 ? 10.242 2.015 -0.844 1.00 64.69 108 SER A C 1
ATOM 896 O O . SER A 1 108 ? 10.604 1.245 -1.734 1.00 64.69 108 SER A O 1
ATOM 898 N N . PHE A 1 109 ? 9.307 1.692 0.058 1.00 70.12 109 PHE A N 1
ATOM 899 C CA . PHE A 1 109 ? 8.596 0.407 0.073 1.00 70.12 109 PHE A CA 1
ATOM 900 C C . PHE A 1 109 ? 7.990 0.068 -1.297 1.00 70.12 109 PHE A C 1
ATOM 902 O O . PHE A 1 109 ? 8.113 -1.059 -1.768 1.00 70.12 109 PHE A O 1
ATOM 909 N N . PHE A 1 110 ? 7.404 1.055 -1.980 1.00 76.88 110 PHE A N 1
ATOM 910 C CA 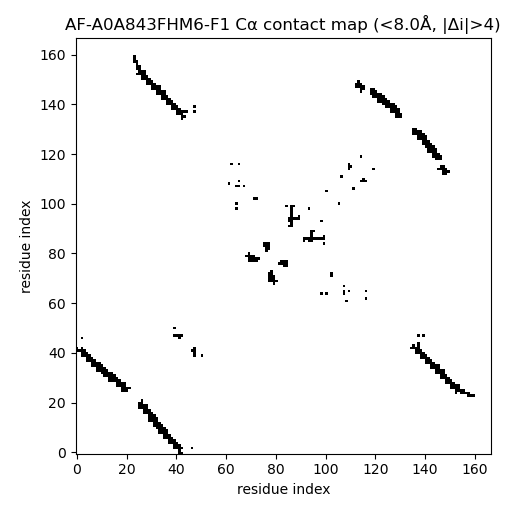. PHE A 1 110 ? 6.821 0.859 -3.306 1.00 76.88 110 PHE A CA 1
ATOM 911 C C . PHE A 1 110 ? 7.875 0.530 -4.367 1.00 76.88 110 PHE A C 1
ATOM 913 O O . PHE A 1 110 ? 7.667 -0.365 -5.179 1.00 76.88 110 PHE A O 1
ATOM 920 N N . ASN A 1 111 ? 9.029 1.204 -4.340 1.00 73.94 111 ASN A N 1
ATOM 921 C CA . ASN A 1 111 ? 10.105 0.937 -5.298 1.00 73.94 111 ASN A CA 1
ATOM 922 C C . ASN A 1 111 ? 10.770 -0.413 -5.029 1.00 73.94 111 ASN A C 1
ATOM 924 O O . ASN A 1 111 ? 10.971 -1.180 -5.969 1.00 73.94 111 ASN A O 1
ATOM 928 N N . LYS A 1 112 ? 11.062 -0.710 -3.755 1.00 76.00 112 LYS A N 1
ATOM 929 C CA . LYS A 1 112 ? 11.651 -1.978 -3.311 1.00 76.00 112 LYS A CA 1
ATOM 930 C C . LYS A 1 112 ? 10.805 -3.176 -3.746 1.00 76.00 112 LYS A C 1
ATOM 932 O O . LYS A 1 112 ? 11.357 -4.184 -4.161 1.00 76.00 112 LYS A O 1
ATOM 937 N N . ASN A 1 113 ? 9.481 -3.046 -3.674 1.00 77.50 113 ASN A N 1
ATOM 938 C CA . ASN A 1 113 ? 8.545 -4.122 -4.004 1.00 77.50 113 ASN A CA 1
ATOM 939 C C . ASN A 1 113 ? 7.909 -3.976 -5.400 1.00 77.50 113 ASN A C 1
ATOM 941 O O . ASN A 1 113 ? 6.955 -4.676 -5.720 1.00 77.50 113 ASN A O 1
ATOM 945 N N . HIS A 1 114 ? 8.412 -3.059 -6.235 1.00 85.12 114 HIS A N 1
ATOM 946 C CA . HIS A 1 114 ? 7.923 -2.815 -7.598 1.00 85.12 114 HIS A CA 1
ATOM 947 C C . HIS A 1 114 ? 6.403 -2.574 -7.717 1.00 85.12 114 HIS A C 1
ATOM 949 O O . HIS A 1 114 ? 5.768 -2.974 -8.697 1.00 85.12 114 HIS A O 1
ATOM 955 N N . ILE A 1 115 ? 5.829 -1.881 -6.737 1.00 82.88 115 ILE A N 1
ATOM 956 C CA . ILE A 1 115 ? 4.413 -1.514 -6.668 1.00 82.88 115 ILE A CA 1
ATOM 957 C C . ILE A 1 115 ? 4.241 -0.121 -7.293 1.00 82.88 115 ILE A C 1
ATOM 959 O O . ILE A 1 115 ? 4.785 0.859 -6.771 1.00 82.88 115 ILE A O 1
ATOM 963 N N . PRO A 1 116 ? 3.490 0.043 -8.397 1.00 80.88 116 PRO A N 1
ATOM 964 C CA . PRO A 1 116 ? 3.196 1.365 -8.929 1.00 80.88 116 PRO A CA 1
ATOM 965 C C . PRO A 1 116 ? 2.243 2.108 -7.984 1.00 80.88 116 PRO A C 1
ATOM 967 O O . PRO A 1 116 ? 1.098 1.702 -7.810 1.00 80.88 116 PRO A O 1
ATOM 970 N N . LYS A 1 117 ? 2.677 3.237 -7.416 1.00 70.75 117 LYS A N 1
ATOM 971 C CA . LYS A 1 117 ? 1.951 3.960 -6.351 1.00 70.75 117 LYS A CA 1
ATOM 972 C C . LYS A 1 117 ? 0.462 4.182 -6.620 1.00 70.75 117 LYS A C 1
ATOM 974 O O . LYS A 1 117 ? -0.357 3.959 -5.744 1.00 70.75 117 LYS A O 1
ATOM 979 N N . ARG A 1 118 ? 0.111 4.593 -7.844 1.00 73.69 118 ARG A N 1
ATOM 980 C CA . ARG A 1 118 ? -1.280 4.872 -8.256 1.00 73.69 118 ARG A CA 1
ATOM 981 C C . ARG A 1 118 ? -2.229 3.675 -8.123 1.00 73.69 118 ARG A C 1
ATOM 983 O O . ARG A 1 118 ? -3.429 3.846 -8.263 1.00 73.69 118 ARG A O 1
ATOM 990 N N . THR A 1 119 ? -1.677 2.478 -7.954 1.00 83.56 119 THR A N 1
ATOM 991 C CA . THR A 1 119 ? -2.436 1.234 -7.823 1.00 83.56 119 THR A CA 1
ATOM 992 C C . THR A 1 119 ? -2.663 0.854 -6.366 1.00 83.56 119 THR A C 1
ATOM 994 O O . THR A 1 119 ? -3.572 0.083 -6.112 1.00 83.56 119 THR A O 1
ATOM 997 N N . PHE A 1 120 ? -1.891 1.414 -5.424 1.00 85.00 120 PHE A N 1
ATOM 998 C CA . PHE A 1 120 ? -2.087 1.187 -3.996 1.00 85.00 120 PHE A CA 1
ATOM 999 C C . PHE A 1 120 ? -3.165 2.130 -3.458 1.00 85.00 120 PHE A C 1
ATOM 1001 O O . PHE A 1 120 ? -2.984 3.351 -3.480 1.00 85.00 120 PHE A O 1
ATOM 1008 N N . LYS A 1 121 ? -4.270 1.579 -2.959 1.00 84.25 121 LYS A N 1
ATOM 1009 C CA . LYS A 1 121 ? -5.365 2.353 -2.359 1.00 84.25 121 LYS A CA 1
ATOM 1010 C C . LYS A 1 121 ? -6.113 1.537 -1.311 1.00 84.25 121 LYS A C 1
ATOM 1012 O O . LYS A 1 121 ? -6.208 0.317 -1.408 1.00 84.25 121 LYS A O 1
ATOM 1017 N N . THR A 1 122 ? -6.701 2.234 -0.348 1.00 87.38 122 THR A N 1
ATOM 1018 C CA . THR A 1 122 ? -7.699 1.656 0.553 1.00 87.38 122 THR A CA 1
ATOM 1019 C C . THR A 1 122 ? -9.022 1.534 -0.198 1.00 87.38 122 THR A C 1
ATOM 1021 O O . THR A 1 122 ? -9.533 2.533 -0.701 1.00 87.38 122 THR A O 1
ATOM 1024 N N . LEU A 1 123 ? -9.555 0.317 -0.313 1.00 88.38 123 LEU A N 1
ATOM 1025 C CA . LEU A 1 123 ? -10.864 0.050 -0.911 1.00 88.38 123 LEU A CA 1
ATOM 1026 C C . LEU A 1 123 ? -11.990 0.315 0.086 1.00 88.38 123 LEU A C 1
ATOM 1028 O O . LEU A 1 123 ? -12.963 0.988 -0.243 1.00 88.38 123 LEU A O 1
ATOM 1032 N N . SER A 1 124 ? -11.862 -0.227 1.296 1.00 89.50 124 SER A N 1
ATOM 1033 C CA . SER A 1 124 ? -12.866 -0.082 2.347 1.00 89.50 124 SER A CA 1
ATOM 1034 C C . SER A 1 124 ? -12.266 -0.319 3.726 1.00 89.50 124 SER A C 1
ATOM 1036 O O . SER A 1 124 ? -11.318 -1.090 3.876 1.00 89.50 124 SER A O 1
ATOM 1038 N N . VAL A 1 125 ? -12.891 0.281 4.733 1.00 91.25 125 VAL A N 1
ATOM 1039 C CA . VAL A 1 125 ? -12.736 -0.080 6.143 1.00 91.25 125 VAL A CA 1
ATOM 1040 C C . VAL A 1 125 ? -14.110 -0.536 6.620 1.00 91.25 125 VAL A C 1
ATOM 1042 O O . VAL A 1 125 ? -15.108 0.119 6.319 1.00 91.25 125 VAL A O 1
ATOM 1045 N N . THR A 1 126 ? -14.200 -1.708 7.240 1.00 92.00 126 THR A N 1
ATOM 1046 C CA . THR A 1 126 ? -15.486 -2.304 7.629 1.00 92.00 126 THR A CA 1
ATOM 1047 C C . THR A 1 126 ? -15.403 -2.877 9.029 1.00 92.00 126 THR A C 1
ATOM 1049 O O . THR A 1 126 ? -14.539 -3.713 9.292 1.00 92.00 126 THR A O 1
ATOM 1052 N N . ASP A 1 127 ? -16.331 -2.469 9.885 1.00 89.94 127 ASP A N 1
ATOM 1053 C CA . ASP A 1 127 ? -16.510 -3.036 11.217 1.00 89.94 127 ASP A CA 1
ATOM 1054 C C . ASP A 1 127 ? -17.470 -4.234 11.161 1.00 89.94 127 ASP A C 1
ATOM 1056 O O . ASP A 1 127 ? -18.515 -4.181 10.511 1.00 89.94 127 ASP A O 1
ATOM 1060 N N . LEU A 1 128 ? -17.082 -5.339 11.796 1.00 85.94 128 LEU A N 1
ATOM 1061 C CA . LEU A 1 128 ? -17.801 -6.614 11.845 1.00 85.94 128 LEU A CA 1
ATOM 1062 C C . LEU A 1 128 ? -17.807 -7.144 13.280 1.00 85.94 128 LEU A C 1
ATOM 1064 O O . LEU A 1 128 ? -17.140 -8.128 13.596 1.00 85.94 128 LEU A O 1
ATOM 1068 N N . ASP A 1 129 ? -18.538 -6.458 14.148 1.00 85.31 129 ASP A N 1
ATOM 1069 C CA . ASP A 1 129 ? -18.518 -6.729 15.583 1.00 85.31 129 ASP A CA 1
ATOM 1070 C C . ASP A 1 129 ? -19.272 -8.013 15.950 1.00 85.31 129 ASP A C 1
ATOM 1072 O O . ASP A 1 129 ? -20.368 -8.288 15.455 1.00 85.31 129 ASP A O 1
ATOM 1076 N N . GLU A 1 130 ? -18.696 -8.787 16.867 1.00 75.31 130 GLU A N 1
ATOM 1077 C CA . GLU A 1 130 ? -19.314 -9.984 17.433 1.00 75.31 130 GLU A CA 1
ATOM 1078 C C . GLU A 1 130 ? -19.903 -9.637 18.810 1.00 75.31 130 GLU A C 1
ATOM 1080 O O . GLU A 1 130 ? -19.214 -9.643 19.834 1.00 75.31 130 GLU A O 1
ATOM 1085 N N . LEU A 1 131 ? -21.198 -9.294 18.823 1.00 69.56 131 LEU A N 1
ATOM 1086 C CA . LEU A 1 131 ? -21.917 -8.814 20.015 1.00 69.56 131 LEU A CA 1
ATOM 1087 C C . LEU A 1 131 ? -22.486 -9.936 20.907 1.00 69.56 131 LEU A C 1
ATOM 1089 O O . LEU A 1 131 ? -22.900 -9.664 22.030 1.00 69.56 131 LEU A O 1
ATOM 1093 N N . GLU A 1 132 ? -22.524 -11.183 20.427 1.00 63.41 132 GLU A N 1
ATOM 1094 C CA . GLU A 1 132 ? -23.161 -12.317 21.128 1.00 63.41 132 GLU A CA 1
ATOM 1095 C C . GLU A 1 132 ? -22.228 -13.068 22.100 1.00 63.41 132 GLU A C 1
ATOM 1097 O O . GLU A 1 132 ? -22.649 -14.005 22.781 1.00 63.41 132 GLU A O 1
ATOM 1102 N N . LEU A 1 133 ? -20.954 -12.680 22.183 1.00 65.25 133 LEU A N 1
ATOM 1103 C CA . LEU A 1 133 ? -19.970 -13.304 23.069 1.00 65.25 133 LEU A CA 1
ATOM 1104 C C . LEU A 1 133 ? -20.042 -12.723 24.492 1.00 65.25 133 LEU A C 1
ATOM 1106 O O . LEU A 1 133 ? -20.429 -11.576 24.702 1.00 65.25 133 LEU A O 1
ATOM 1110 N N . SER A 1 134 ? -19.608 -13.500 25.494 1.00 67.25 134 SER A N 1
ATOM 1111 C CA . SER A 1 134 ? -19.566 -13.065 26.907 1.00 67.25 134 SER A CA 1
ATOM 1112 C C . SER A 1 134 ? -18.678 -11.835 27.155 1.00 67.25 134 SER A C 1
ATOM 1114 O O . SER A 1 134 ? -18.786 -11.192 28.199 1.00 67.25 134 SER A O 1
ATOM 1116 N N . GLN A 1 135 ? -17.811 -11.509 26.194 1.00 67.06 135 GLN A N 1
ATOM 1117 C CA . GLN A 1 135 ? -17.091 -10.248 26.062 1.00 67.06 135 GLN A CA 1
ATOM 1118 C C . GLN A 1 135 ? -17.248 -9.781 24.613 1.00 67.06 135 GLN A C 1
ATOM 1120 O O . GLN A 1 135 ? -17.012 -10.570 23.700 1.00 67.06 135 GLN A O 1
ATOM 1125 N N . SER A 1 136 ? -17.623 -8.518 24.404 1.00 69.00 136 SER A N 1
ATOM 1126 C CA . SER A 1 136 ? -17.726 -7.923 23.070 1.00 69.00 136 SER A CA 1
ATOM 1127 C C . SER A 1 136 ? -16.368 -7.956 22.371 1.00 69.00 136 SER A C 1
ATOM 1129 O O . SER A 1 136 ? -15.397 -7.386 22.876 1.00 69.00 136 SER A O 1
ATOM 1131 N N . VAL A 1 137 ? -16.303 -8.620 21.216 1.00 82.75 137 VAL A N 1
ATOM 1132 C CA . VAL A 1 137 ? -15.122 -8.613 20.348 1.00 82.75 137 VAL A CA 1
ATOM 1133 C C . VAL A 1 137 ? -15.421 -7.695 19.176 1.00 82.75 137 VAL A C 1
ATOM 1135 O O . VAL A 1 137 ? -16.292 -7.966 18.351 1.00 82.75 137 VAL A O 1
ATOM 1138 N N . LEU A 1 138 ? -14.691 -6.590 19.125 1.00 88.88 138 LEU A N 1
ATOM 1139 C CA . LEU A 1 138 ? -14.817 -5.581 18.089 1.00 88.88 138 LEU A CA 1
ATOM 1140 C C . LEU A 1 138 ? -13.814 -5.905 16.990 1.00 88.88 138 LEU A C 1
ATOM 1142 O O . LEU A 1 138 ? -12.620 -6.083 17.274 1.00 88.88 138 LEU A O 1
ATOM 1146 N N . ARG A 1 139 ? -14.287 -6.009 15.747 1.00 90.06 139 ARG A N 1
ATOM 1147 C CA . ARG A 1 139 ? -13.442 -6.389 14.611 1.00 90.06 139 ARG A CA 1
ATOM 1148 C C . ARG A 1 139 ? -13.525 -5.346 13.518 1.00 90.06 139 ARG A C 1
ATOM 1150 O O . ARG A 1 139 ? -14.607 -5.047 13.037 1.00 90.06 139 ARG A O 1
ATOM 1157 N N . THR A 1 140 ? -12.371 -4.906 13.033 1.00 91.81 140 THR A N 1
ATOM 1158 C CA . THR A 1 140 ? -12.273 -3.991 11.888 1.00 91.81 140 THR A CA 1
ATOM 1159 C C . THR A 1 140 ? -11.432 -4.627 10.789 1.00 91.81 140 THR A C 1
ATOM 1161 O O . THR A 1 140 ? -10.398 -5.242 11.058 1.00 91.81 140 THR A O 1
ATOM 1164 N N . ILE A 1 141 ? -11.862 -4.490 9.535 1.00 92.31 141 ILE A N 1
ATOM 1165 C CA . ILE A 1 141 ? -11.150 -4.987 8.354 1.00 92.31 141 ILE A CA 1
ATOM 1166 C C . ILE A 1 141 ? -10.822 -3.822 7.424 1.00 92.31 141 ILE A C 1
ATOM 1168 O O . ILE A 1 141 ? -11.724 -3.198 6.867 1.00 92.31 141 ILE A O 1
ATOM 1172 N N . PHE A 1 142 ? -9.532 -3.594 7.182 1.00 93.75 142 PHE A N 1
ATOM 1173 C CA . PHE A 1 142 ? -9.049 -2.714 6.119 1.00 93.75 142 PHE A CA 1
ATOM 1174 C C . PHE A 1 142 ? -8.794 -3.559 4.886 1.00 93.75 142 PHE A C 1
ATOM 1176 O O . PHE A 1 142 ? -7.966 -4.469 4.921 1.00 93.75 142 PHE A O 1
ATOM 1183 N N . LYS A 1 143 ? -9.473 -3.241 3.789 1.00 93.50 143 LYS A N 1
ATOM 1184 C CA . LYS A 1 143 ? -9.218 -3.840 2.481 1.00 93.50 143 LYS A CA 1
ATOM 1185 C C . LYS A 1 143 ? -8.396 -2.871 1.657 1.00 93.50 143 LYS A C 1
ATOM 1187 O O . LYS A 1 143 ? -8.836 -1.752 1.390 1.00 93.50 143 LYS A O 1
ATOM 1192 N N . LEU A 1 144 ? -7.207 -3.295 1.259 1.00 91.94 144 LEU A N 1
ATOM 1193 C CA . LEU A 1 144 ? -6.286 -2.529 0.432 1.00 91.94 144 LEU A CA 1
ATOM 1194 C C . LEU A 1 144 ? -6.110 -3.255 -0.901 1.00 91.94 144 LEU A C 1
ATOM 1196 O O . LEU A 1 144 ? -5.955 -4.472 -0.923 1.00 91.94 144 LEU A O 1
ATOM 1200 N N . GLU A 1 145 ? -6.103 -2.509 -1.999 1.00 92.31 145 GLU A N 1
ATOM 1201 C CA . GLU A 1 145 ? -5.768 -3.019 -3.331 1.00 92.31 145 GLU A CA 1
ATOM 1202 C C . GLU A 1 145 ? -4.398 -2.488 -3.730 1.00 92.31 145 GLU A C 1
ATOM 1204 O O . GLU A 1 145 ? -4.080 -1.324 -3.465 1.00 92.31 145 GLU A O 1
ATOM 1209 N N . MET A 1 146 ? -3.592 -3.327 -4.377 1.00 90.56 146 MET A N 1
ATOM 1210 C CA . MET A 1 146 ? -2.352 -2.910 -5.017 1.00 90.56 146 MET A CA 1
ATOM 1211 C C . MET A 1 146 ? -2.074 -3.728 -6.269 1.00 90.56 146 MET A C 1
ATOM 1213 O O . MET A 1 146 ? -2.363 -4.919 -6.315 1.00 90.56 146 MET A O 1
ATOM 1217 N N . ASN A 1 147 ? -1.410 -3.120 -7.250 1.00 90.38 147 ASN A N 1
ATOM 1218 C CA . ASN A 1 147 ? -0.754 -3.887 -8.298 1.00 90.38 147 ASN A CA 1
ATOM 1219 C C . ASN A 1 147 ? 0.747 -3.896 -8.053 1.00 90.38 147 ASN A C 1
ATOM 1221 O O . ASN A 1 147 ? 1.325 -2.904 -7.612 1.00 90.38 147 ASN A O 1
ATOM 1225 N N . TYR A 1 148 ? 1.405 -4.993 -8.390 1.00 90.12 148 TYR A N 1
ATOM 1226 C CA . TYR A 1 148 ? 2.849 -5.098 -8.264 1.00 90.12 148 TYR A CA 1
ATOM 1227 C C . TYR A 1 148 ? 3.446 -5.880 -9.427 1.00 90.12 148 TYR A C 1
ATOM 1229 O O . TYR A 1 148 ? 2.745 -6.557 -10.186 1.00 90.12 148 TYR A O 1
ATOM 1237 N N . ARG A 1 149 ? 4.750 -5.704 -9.639 1.00 90.25 149 ARG A N 1
ATOM 1238 C CA . ARG A 1 149 ? 5.456 -6.265 -10.791 1.00 90.25 149 ARG A CA 1
ATOM 1239 C C . ARG A 1 149 ? 6.526 -7.240 -10.347 1.00 90.25 149 ARG A C 1
ATOM 1241 O O . ARG A 1 149 ? 7.302 -6.942 -9.447 1.00 90.25 149 ARG A O 1
ATOM 1248 N N . THR A 1 150 ? 6.631 -8.350 -11.060 1.00 89.50 150 THR A N 1
ATOM 1249 C CA . THR A 1 150 ? 7.756 -9.279 -10.935 1.00 89.50 150 THR A CA 1
ATOM 1250 C C . THR A 1 150 ? 8.482 -9.395 -12.269 1.00 89.50 150 THR A C 1
ATOM 1252 O O . THR A 1 150 ? 7.895 -9.202 -13.340 1.00 89.50 150 THR A O 1
ATOM 1255 N N . TYR A 1 151 ? 9.783 -9.667 -12.202 1.00 86.81 151 TYR A N 1
ATOM 1256 C CA . TYR A 1 151 ? 10.661 -9.758 -13.362 1.00 86.81 151 TYR A CA 1
ATOM 1257 C C . TYR A 1 151 ? 11.334 -11.123 -13.364 1.00 86.81 151 TYR A C 1
ATOM 1259 O O . TYR A 1 151 ? 11.889 -11.546 -12.354 1.00 86.81 151 TYR A O 1
ATOM 1267 N N . TYR A 1 152 ? 11.280 -11.803 -14.504 1.00 86.25 152 TYR A N 1
ATOM 1268 C CA . TYR A 1 152 ? 11.945 -13.082 -14.719 1.00 86.25 152 TYR A CA 1
ATOM 1269 C C . TYR A 1 152 ? 12.922 -12.916 -15.873 1.00 86.25 152 TYR A C 1
ATOM 1271 O O . TYR A 1 152 ? 12.501 -12.587 -16.983 1.00 86.25 152 TYR A O 1
ATOM 1279 N N . GLU A 1 153 ? 14.210 -13.112 -15.614 1.00 83.31 153 GLU A N 1
ATOM 1280 C CA . GLU A 1 153 ? 15.232 -13.113 -16.660 1.00 83.31 153 GLU A CA 1
ATOM 1281 C C . GLU A 1 153 ? 14.939 -14.251 -17.649 1.00 83.31 153 GLU A C 1
ATOM 1283 O O . GLU A 1 153 ? 14.630 -15.373 -17.248 1.00 83.31 153 GLU A O 1
ATOM 1288 N N . ILE A 1 154 ? 14.974 -13.954 -18.949 1.00 81.75 154 ILE A N 1
ATOM 1289 C CA . ILE A 1 154 ? 14.649 -14.928 -20.012 1.00 81.75 154 ILE A CA 1
ATOM 1290 C C . ILE A 1 154 ? 15.916 -15.661 -20.490 1.00 81.75 154 ILE A C 1
ATOM 1292 O O . ILE A 1 154 ? 15.842 -16.617 -21.258 1.00 81.75 154 ILE A O 1
ATOM 1296 N N . GLY A 1 155 ? 17.087 -15.243 -20.005 1.00 63.69 155 GLY A N 1
ATOM 1297 C CA . GLY A 1 155 ? 18.382 -15.625 -20.555 1.00 63.69 155 GLY A CA 1
ATOM 1298 C C . GLY A 1 155 ? 18.714 -14.836 -21.828 1.00 63.69 155 GLY A C 1
ATOM 1299 O O . GLY A 1 155 ? 17.833 -14.388 -22.559 1.00 63.69 155 GLY A O 1
ATOM 1300 N N . GLY A 1 156 ? 20.009 -14.634 -22.074 1.00 57.41 156 GLY A N 1
ATOM 1301 C CA . GLY A 1 156 ? 20.534 -13.885 -23.220 1.00 57.41 156 GLY A CA 1
ATOM 1302 C C . GLY A 1 156 ? 21.942 -13.361 -22.933 1.00 57.41 156 GLY A C 1
ATOM 1303 O O . GLY A 1 156 ? 22.270 -13.073 -21.784 1.00 57.41 156 GLY A O 1
ATOM 1304 N N . ARG A 1 157 ? 22.805 -13.273 -23.953 1.00 54.47 157 ARG A N 1
ATOM 1305 C CA . ARG A 1 157 ? 24.116 -12.617 -23.815 1.00 54.47 157 ARG A CA 1
ATOM 1306 C C . ARG A 1 157 ? 23.908 -11.105 -23.882 1.00 54.47 157 ARG A C 1
ATOM 1308 O O . ARG A 1 157 ? 23.230 -10.636 -24.789 1.00 54.47 157 ARG A O 1
ATOM 1315 N N . SER A 1 158 ? 24.489 -10.364 -22.942 1.00 55.62 158 SER A N 1
ATOM 1316 C CA . SER A 1 158 ? 24.568 -8.905 -23.018 1.00 55.62 158 SER A CA 1
ATOM 1317 C C . SER A 1 158 ? 25.442 -8.542 -24.217 1.00 55.62 158 SER A C 1
ATOM 1319 O O . SER A 1 158 ? 26.624 -8.883 -24.242 1.00 55.62 158 SER A O 1
ATOM 1321 N N . PHE A 1 159 ? 24.861 -7.916 -25.236 1.00 53.38 159 PHE A N 1
ATOM 1322 C CA . PHE A 1 159 ? 25.629 -7.368 -26.347 1.00 53.38 159 PHE A CA 1
ATOM 1323 C C . PHE A 1 159 ? 26.109 -5.983 -25.918 1.00 53.38 159 PHE A C 1
ATOM 1325 O O . PHE A 1 159 ? 25.298 -5.090 -25.704 1.00 53.38 159 PHE A O 1
ATOM 1332 N N . THR A 1 160 ? 27.416 -5.819 -25.725 1.00 53.50 160 THR A N 1
ATOM 1333 C CA . THR A 1 160 ? 28.023 -4.484 -25.679 1.00 53.50 160 THR A CA 1
ATOM 1334 C C . THR A 1 160 ? 27.892 -3.840 -27.055 1.00 53.50 160 THR A C 1
ATOM 1336 O O . THR A 1 160 ? 27.966 -4.554 -28.059 1.00 53.50 160 THR A O 1
ATOM 1339 N N . ASP A 1 161 ? 27.696 -2.521 -27.087 1.00 56.00 161 ASP A N 1
ATOM 1340 C CA . ASP A 1 161 ? 27.520 -1.741 -28.313 1.00 56.00 161 ASP A CA 1
ATOM 1341 C C . ASP A 1 161 ? 28.517 -2.147 -29.409 1.00 56.00 161 ASP A C 1
ATOM 1343 O O . ASP A 1 161 ? 29.712 -2.337 -29.165 1.00 56.00 161 ASP A O 1
ATOM 1347 N N . LEU A 1 162 ? 28.005 -2.297 -30.634 1.00 55.69 162 LEU A N 1
ATOM 1348 C CA . LEU A 1 162 ? 28.823 -2.533 -31.819 1.00 55.69 162 LEU A CA 1
ATOM 1349 C C . LEU A 1 162 ? 29.731 -1.315 -32.028 1.00 55.69 162 LEU A C 1
ATOM 1351 O O . LEU A 1 162 ? 29.274 -0.264 -32.480 1.00 55.69 162 LEU A O 1
ATOM 1355 N N . ASN A 1 163 ? 31.018 -1.457 -31.709 1.00 46.59 163 ASN A N 1
ATOM 1356 C CA . ASN A 1 163 ? 32.030 -0.483 -32.099 1.00 46.59 163 ASN A CA 1
ATOM 1357 C C . ASN A 1 163 ? 32.190 -0.543 -33.619 1.00 46.59 163 ASN A C 1
ATOM 1359 O O . ASN A 1 163 ? 32.821 -1.454 -34.151 1.00 46.59 163 ASN A O 1
ATOM 1363 N N . TYR A 1 164 ? 31.610 0.427 -34.318 1.00 53.44 164 TYR A N 1
ATOM 1364 C CA . TYR A 1 164 ? 31.972 0.687 -35.702 1.00 53.44 164 TYR A CA 1
ATOM 1365 C C . TYR A 1 164 ? 33.328 1.392 -35.696 1.00 53.44 164 TYR A C 1
ATOM 1367 O O . TYR A 1 164 ? 33.418 2.570 -35.340 1.00 53.44 164 TYR A O 1
ATOM 1375 N N . GLU A 1 165 ? 34.386 0.673 -36.064 1.00 49.56 165 GLU A N 1
ATOM 1376 C CA . GLU A 1 165 ? 35.631 1.321 -36.468 1.00 49.56 165 GLU A CA 1
ATOM 1377 C C . GLU A 1 165 ? 35.327 2.154 -37.720 1.00 49.56 165 GLU A C 1
ATOM 1379 O O . GLU A 1 165 ? 34.819 1.644 -38.719 1.00 49.56 165 GLU A O 1
ATOM 1384 N N . LYS A 1 166 ? 35.550 3.468 -37.632 1.00 47.25 166 LYS A N 1
ATOM 1385 C CA . LYS A 1 166 ? 35.556 4.335 -38.811 1.00 47.25 166 LYS A CA 1
ATOM 1386 C C . LYS A 1 166 ? 36.849 4.051 -39.573 1.00 47.25 166 LYS A C 1
ATOM 1388 O O . LYS A 1 166 ? 37.912 4.413 -39.070 1.00 47.25 166 LYS A O 1
ATOM 1393 N N . GLU A 1 167 ? 36.735 3.412 -40.734 1.00 47.44 167 GLU A N 1
ATOM 1394 C CA . GLU A 1 167 ? 37.768 3.445 -41.782 1.00 47.44 167 GLU A CA 1
ATOM 1395 C C . GLU A 1 167 ? 37.939 4.862 -42.349 1.00 47.44 167 GLU A C 1
ATOM 1397 O O . GLU A 1 167 ? 36.922 5.594 -42.462 1.00 47.44 167 GLU A O 1
#

Radius of gyration: 22.4 Å; Cα contacts (8 Å, |Δi|>4): 278; chains: 1; bounding box: 61×43×69 Å